Protein AF-A0A7C3D3Z9-F1 (afdb_monomer_lite)

Sequence (88 aa):
EALLAAAKKLGADTYVLLDGQKDVRNEHEFREAGVRVEALAVEELQYHRLSQAHCPSVSVLDLLVNEGPEAGTRLRQNVSAARNLRGP

Foldseek 3Di:
DVVLVVCVVVVAQEDEAEPVRPVPPCPVVCVVVNRHYHYDYDDDDDDAAPDPDDDPDCDLVRLCVRVPPCSVVVVVVVVVVVVVVPPD

pLDDT: mean 74.21, std 12.61, range [34.88, 89.06]

Structure (mmCIF, N/CA/C/O backbone):
data_AF-A0A7C3D3Z9-F1
#
_entry.id   AF-A0A7C3D3Z9-F1
#
loop_
_atom_site.group_PDB
_atom_site.id
_atom_site.type_symbol
_atom_site.label_atom_id
_atom_site.label_alt_id
_atom_site.label_comp_id
_atom_site.label_asym_id
_atom_site.label_entity_id
_atom_site.label_seq_id
_atom_site.pdbx_PDB_ins_code
_atom_site.Cartn_x
_atom_site.Cartn_y
_atom_site.Cartn_z
_atom_site.occupancy
_atom_site.B_iso_or_equiv
_atom_site.auth_seq_id
_atom_site.auth_comp_id
_atom_site.auth_asym_id
_atom_site.auth_atom_id
_atom_site.pdbx_PDB_model_num
ATOM 1 N N . GLU A 1 1 ? -5.140 4.895 19.552 1.00 61.12 1 GLU A N 1
ATOM 2 C CA . GLU A 1 1 ? -5.968 6.057 20.006 1.00 61.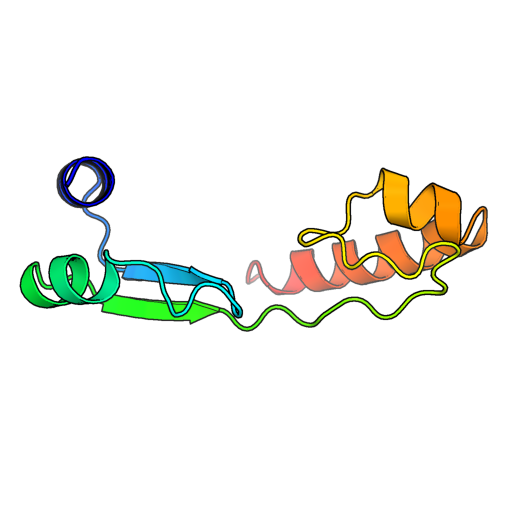12 1 GLU A CA 1
ATOM 3 C C . GLU A 1 1 ? -6.506 7.020 18.922 1.00 61.12 1 GLU A C 1
ATOM 5 O O . GLU A 1 1 ? -7.701 6.961 18.648 1.00 61.12 1 GLU A O 1
ATOM 10 N N . ALA A 1 2 ? -5.712 7.905 18.288 1.00 78.44 2 ALA A N 1
ATOM 11 C CA . ALA A 1 2 ? -6.261 8.949 17.388 1.00 78.44 2 ALA A CA 1
ATOM 12 C C . ALA A 1 2 ? -7.020 8.401 16.156 1.00 78.44 2 ALA A C 1
ATOM 14 O O . ALA A 1 2 ? -8.053 8.944 15.761 1.00 78.44 2 ALA A O 1
ATOM 15 N N . LEU A 1 3 ? -6.543 7.290 15.582 1.00 79.94 3 LEU A N 1
ATOM 16 C CA . LEU A 1 3 ? -7.154 6.645 14.415 1.00 79.94 3 LEU A CA 1
ATOM 17 C C . LEU A 1 3 ? -8.518 6.011 14.744 1.00 79.94 3 LEU A C 1
ATOM 19 O O . LEU A 1 3 ? -9.467 6.145 13.978 1.00 79.94 3 LEU A O 1
ATOM 23 N N . LEU A 1 4 ? -8.632 5.368 15.911 1.00 82.56 4 LEU A N 1
ATOM 24 C CA . LEU A 1 4 ? -9.875 4.753 16.377 1.00 82.56 4 LEU A CA 1
ATOM 25 C C . LEU A 1 4 ? -10.942 5.811 16.686 1.00 82.56 4 LEU A C 1
ATOM 27 O O . LEU A 1 4 ? -12.114 5.634 16.357 1.00 82.56 4 LEU A O 1
ATOM 31 N N . ALA A 1 5 ? -10.539 6.940 17.277 1.00 85.19 5 ALA A N 1
ATOM 32 C CA . ALA A 1 5 ? -11.438 8.068 17.505 1.00 85.19 5 ALA A CA 1
ATOM 33 C C . ALA A 1 5 ? -11.978 8.644 16.185 1.00 85.19 5 ALA A C 1
ATOM 35 O O . ALA A 1 5 ? -13.164 8.966 16.093 1.00 85.19 5 ALA A O 1
ATOM 36 N N . ALA A 1 6 ? -11.132 8.741 15.154 1.00 83.69 6 ALA A N 1
ATOM 37 C CA . ALA A 1 6 ? -11.557 9.146 13.818 1.00 83.69 6 ALA A CA 1
ATOM 38 C C . ALA A 1 6 ? -12.520 8.123 13.192 1.00 83.69 6 ALA A C 1
ATOM 40 O O . ALA A 1 6 ? -13.586 8.510 12.719 1.00 83.69 6 ALA A O 1
ATOM 41 N N . ALA A 1 7 ? -12.201 6.827 13.264 1.00 82.75 7 ALA A N 1
ATOM 42 C CA . ALA A 1 7 ? -13.051 5.756 12.744 1.00 82.75 7 ALA A CA 1
ATOM 43 C C . ALA A 1 7 ? -14.455 5.770 13.370 1.00 82.75 7 ALA A C 1
ATOM 45 O O . ALA A 1 7 ? -15.450 5.739 12.649 1.00 82.75 7 ALA A O 1
ATOM 46 N N . LYS A 1 8 ? -14.544 5.928 14.699 1.00 83.94 8 LYS A N 1
ATOM 47 C CA . LYS A 1 8 ? -15.826 6.050 15.413 1.00 83.94 8 LYS A CA 1
ATOM 48 C C . LYS A 1 8 ? -16.626 7.276 14.973 1.00 83.94 8 LYS A C 1
ATOM 50 O O . LYS A 1 8 ? -17.824 7.166 14.743 1.00 83.94 8 LYS A O 1
ATOM 55 N N . LYS A 1 9 ? -15.977 8.439 14.827 1.00 88.50 9 LYS A N 1
ATOM 56 C CA . LYS A 1 9 ? -16.640 9.672 14.359 1.00 88.50 9 LYS A CA 1
ATOM 57 C C . LYS A 1 9 ? -17.181 9.551 12.936 1.00 88.50 9 LYS A C 1
ATOM 59 O O . LYS A 1 9 ? -18.199 10.159 12.629 1.00 88.50 9 LYS A O 1
ATOM 64 N N . LEU A 1 10 ? -16.493 8.795 12.087 1.00 88.06 10 LEU A N 1
ATOM 65 C CA . LEU A 1 10 ? -16.880 8.570 10.696 1.00 88.06 10 LEU A CA 1
ATOM 66 C C . LEU A 1 10 ? -17.885 7.420 10.531 1.00 88.06 10 LEU A C 1
ATOM 68 O O . LEU A 1 10 ? -18.349 7.193 9.419 1.00 88.06 10 LEU A O 1
ATOM 72 N N . GLY A 1 11 ? -18.221 6.700 11.609 1.00 87.81 11 GLY A N 1
ATOM 73 C CA . GLY A 1 11 ? -19.097 5.530 11.543 1.00 87.81 11 GLY A CA 1
ATOM 74 C C . GLY A 1 11 ? -18.488 4.368 10.755 1.00 87.81 11 GLY A C 1
ATOM 75 O O . GLY A 1 11 ? -19.222 3.598 10.146 1.00 87.81 11 GLY A O 1
ATOM 76 N N . ALA A 1 12 ? -17.158 4.259 10.724 1.00 86.62 12 ALA A N 1
ATOM 77 C CA . ALA A 1 12 ? -16.485 3.179 10.017 1.00 86.62 12 ALA A CA 1
ATOM 78 C C . ALA A 1 12 ? -16.744 1.832 10.713 1.00 86.62 12 ALA A C 1
ATOM 80 O O . ALA A 1 12 ? -16.507 1.697 11.914 1.00 86.62 12 ALA A O 1
ATOM 81 N N . ASP A 1 13 ? -17.184 0.831 9.949 1.00 89.06 13 ASP A N 1
ATOM 82 C CA . ASP A 1 13 ? -17.421 -0.535 10.441 1.00 89.06 13 ASP A CA 1
ATOM 83 C C . ASP A 1 13 ? -16.232 -1.486 10.218 1.00 89.06 13 ASP A C 1
ATOM 85 O O . ASP A 1 13 ? -16.191 -2.573 10.801 1.00 89.06 13 ASP A O 1
ATOM 89 N N . THR A 1 14 ? -15.255 -1.071 9.402 1.00 87.12 14 THR A N 1
ATOM 90 C CA . THR A 1 14 ? -14.099 -1.885 9.010 1.00 87.12 14 THR A CA 1
ATOM 91 C C . THR A 1 14 ? -12.809 -1.067 9.016 1.00 87.12 14 THR A C 1
ATOM 93 O O . THR A 1 14 ? -12.757 0.058 8.517 1.00 87.12 14 THR A O 1
ATOM 96 N N . TYR A 1 15 ? -11.749 -1.657 9.560 1.00 84.88 15 TYR A N 1
ATOM 97 C CA . TYR A 1 15 ? -10.371 -1.193 9.502 1.00 84.88 15 TYR A CA 1
ATOM 98 C C . TYR A 1 15 ? -9.570 -2.133 8.597 1.00 84.88 15 TYR A C 1
ATOM 100 O O . TYR A 1 15 ? -9.478 -3.332 8.862 1.00 84.88 15 TYR A O 1
ATOM 108 N N . VAL A 1 16 ? -9.010 -1.592 7.516 1.00 84.69 16 VAL A N 1
ATOM 109 C CA . VAL A 1 16 ? -8.262 -2.373 6.524 1.00 84.69 16 VAL A CA 1
ATOM 110 C C . VAL A 1 16 ? -6.765 -2.283 6.808 1.00 84.69 16 VAL A C 1
ATOM 112 O O . VAL A 1 16 ? -6.203 -1.188 6.863 1.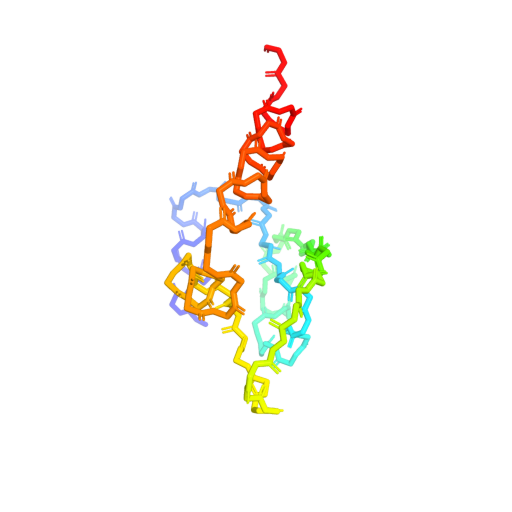00 84.69 16 VAL A O 1
ATOM 115 N N . LEU A 1 17 ? -6.124 -3.440 6.959 1.00 79.25 17 LEU A N 1
ATOM 116 C CA . LEU A 1 17 ? -4.679 -3.593 7.111 1.00 79.25 17 LEU A CA 1
ATOM 117 C C . LEU A 1 17 ? -4.067 -4.024 5.781 1.00 79.25 17 LEU A C 1
ATOM 119 O O . LEU A 1 17 ? -4.516 -4.997 5.188 1.00 79.25 17 LEU A O 1
ATOM 123 N N . LEU 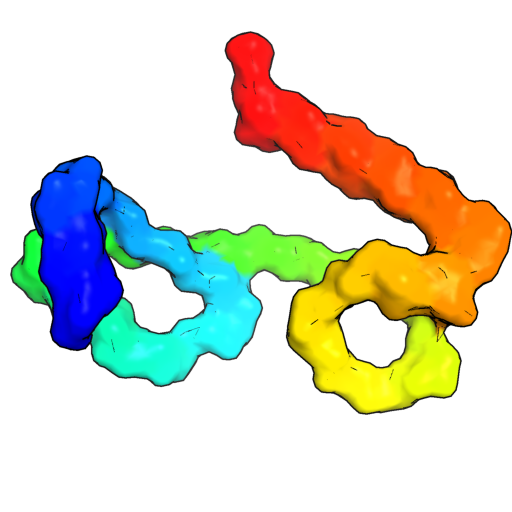A 1 18 ? -3.022 -3.341 5.321 1.00 72.56 18 LEU A N 1
ATOM 124 C CA . LEU A 1 18 ? -2.248 -3.812 4.172 1.00 72.56 18 LEU A CA 1
ATOM 125 C C . LEU A 1 18 ? -1.337 -4.969 4.595 1.00 72.56 18 LEU A C 1
ATOM 127 O O . LEU A 1 18 ? -0.766 -4.945 5.690 1.00 72.56 18 LEU A O 1
ATOM 131 N N . ASP A 1 19 ? -1.189 -5.970 3.728 1.00 63.59 19 ASP A N 1
ATOM 132 C CA . ASP A 1 19 ? -0.272 -7.083 3.975 1.00 63.59 19 ASP A CA 1
ATOM 133 C C . ASP A 1 19 ? 1.160 -6.565 4.217 1.00 63.59 19 ASP A C 1
ATOM 135 O O . ASP A 1 19 ? 1.635 -5.650 3.544 1.00 63.59 19 ASP A O 1
ATOM 139 N N . GLY A 1 20 ? 1.813 -7.079 5.262 1.00 61.28 20 GLY A N 1
ATOM 140 C CA . GLY A 1 20 ? 3.073 -6.536 5.797 1.00 61.28 20 GLY A CA 1
ATOM 141 C C . GLY A 1 20 ? 2.931 -5.525 6.948 1.00 61.28 20 GLY A C 1
ATOM 142 O O . GLY A 1 20 ? 3.926 -5.218 7.599 1.00 61.28 20 GLY A O 1
ATOM 143 N N . GLN A 1 21 ? 1.717 -5.064 7.2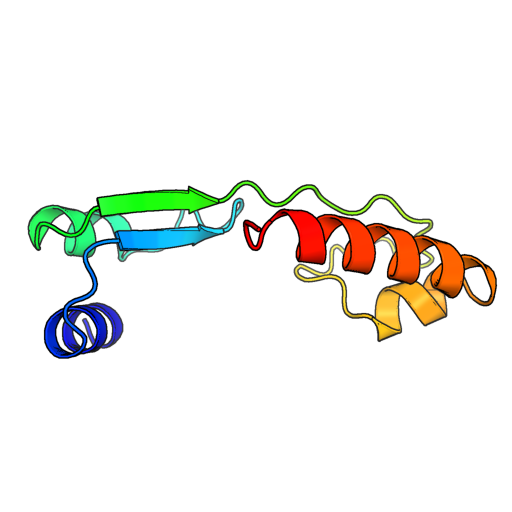79 1.00 62.78 21 GLN A N 1
ATOM 144 C CA . GLN A 1 21 ? 1.447 -4.220 8.459 1.00 62.78 21 GLN A CA 1
ATOM 145 C C . GLN A 1 21 ? 0.878 -5.002 9.661 1.00 62.78 21 GLN A C 1
ATOM 147 O O . GLN A 1 21 ? 0.179 -4.445 10.505 1.00 62.78 21 GLN A O 1
ATOM 152 N N . LYS A 1 22 ? 1.185 -6.302 9.768 1.00 55.28 22 LYS A N 1
ATOM 153 C CA . LYS A 1 22 ? 0.680 -7.179 10.846 1.00 55.28 22 LYS A CA 1
ATOM 154 C C . LYS A 1 22 ? 1.096 -6.756 12.263 1.00 55.28 22 LYS A C 1
ATOM 156 O O . LYS A 1 22 ? 0.395 -7.090 13.208 1.00 55.28 22 LYS A O 1
ATOM 161 N N . ASP A 1 23 ? 2.161 -5.970 12.412 1.00 56.69 23 ASP A N 1
ATOM 162 C CA . ASP A 1 23 ? 2.619 -5.468 13.719 1.00 56.69 23 ASP A CA 1
ATOM 163 C C . ASP A 1 23 ? 1.962 -4.140 14.137 1.00 56.69 23 ASP A C 1
ATOM 165 O O . ASP A 1 23 ? 2.399 -3.473 15.083 1.00 56.69 23 ASP A O 1
ATOM 169 N N . VAL A 1 24 ? 0.905 -3.707 13.442 1.00 60.81 24 VAL A N 1
ATOM 170 C CA . VAL A 1 24 ? 0.202 -2.480 13.813 1.00 60.81 24 VAL A CA 1
ATOM 171 C C . VAL A 1 24 ? -0.549 -2.712 15.124 1.00 60.81 24 VAL A C 1
ATOM 173 O O . VAL A 1 24 ? -1.603 -3.344 15.166 1.00 60.81 24 VAL A O 1
ATOM 176 N N . ARG A 1 25 ? -0.013 -2.106 16.193 1.00 60.41 25 ARG A N 1
ATOM 177 C CA . ARG A 1 25 ? -0.529 -2.043 17.579 1.00 60.41 25 ARG A CA 1
ATOM 178 C C . ARG A 1 25 ? -2.042 -1.827 17.731 1.00 60.41 25 ARG A C 1
ATOM 180 O O . ARG A 1 25 ? -2.579 -2.065 18.803 1.00 60.41 25 ARG A O 1
ATOM 187 N N . ASN A 1 26 ? -2.724 -1.371 16.687 1.00 70.94 26 ASN A N 1
ATOM 188 C CA . ASN A 1 26 ? -4.113 -0.954 16.745 1.00 70.94 26 ASN A CA 1
ATOM 189 C C . ASN A 1 26 ? -5.114 -2.093 16.473 1.00 70.94 26 ASN A C 1
ATOM 191 O O . ASN A 1 26 ? -6.285 -1.915 16.786 1.00 70.94 26 ASN A O 1
ATOM 195 N N . GLU A 1 27 ? -4.711 -3.251 15.925 1.00 81.50 27 GLU A N 1
ATOM 196 C CA . GLU A 1 27 ? -5.654 -4.341 15.584 1.00 81.50 27 GLU A CA 1
ATOM 197 C C . GLU A 1 27 ? -6.544 -4.743 16.772 1.00 81.50 27 GLU A C 1
ATOM 199 O O . GLU A 1 27 ? -7.762 -4.866 16.629 1.00 81.50 27 GLU A O 1
ATOM 204 N N . HIS A 1 28 ? -5.944 -4.891 17.955 1.00 82.25 28 HIS A N 1
ATOM 205 C CA . HIS A 1 28 ? -6.665 -5.220 19.182 1.00 82.25 28 HIS A CA 1
ATOM 206 C C . HIS A 1 28 ? -7.664 -4.122 19.575 1.00 82.25 28 HIS A C 1
ATOM 208 O O . HIS A 1 28 ? -8.839 -4.413 19.787 1.00 82.25 28 HIS A O 1
ATOM 214 N N . GLU A 1 29 ? -7.225 -2.857 19.592 1.00 85.69 29 GLU A N 1
ATOM 215 C CA . GLU A 1 29 ? -8.066 -1.701 19.945 1.00 85.69 29 GLU A CA 1
ATOM 216 C C . GLU A 1 29 ? -9.286 -1.565 19.014 1.00 85.69 29 GLU A C 1
ATOM 218 O O . GLU A 1 29 ? -10.383 -1.217 19.456 1.00 85.69 29 GLU A O 1
ATOM 223 N N . PHE A 1 30 ? -9.111 -1.842 17.717 1.00 86.69 30 PHE A N 1
ATOM 224 C CA . PHE A 1 30 ? -10.200 -1.802 16.741 1.00 86.69 30 PHE A CA 1
ATOM 225 C C . PHE A 1 30 ? -11.197 -2.948 16.950 1.00 86.69 30 PHE A C 1
ATOM 227 O O . PHE A 1 30 ? -12.406 -2.702 16.942 1.00 86.69 30 PHE A O 1
ATOM 234 N N . ARG A 1 31 ? -10.715 -4.168 17.227 1.00 85.31 31 ARG A N 1
ATOM 235 C CA . ARG A 1 31 ? -11.588 -5.312 17.537 1.00 85.31 31 ARG A CA 1
ATOM 236 C C . ARG A 1 31 ? -12.390 -5.104 18.819 1.00 85.31 31 ARG A C 1
ATOM 238 O O . ARG A 1 31 ? -13.595 -5.342 18.813 1.00 85.31 31 ARG A O 1
ATOM 245 N N . GLU A 1 32 ? -11.762 -4.619 19.891 1.00 87.50 32 GLU A N 1
ATOM 246 C CA . GLU A 1 32 ? -12.456 -4.313 21.155 1.00 87.50 32 GLU A CA 1
ATOM 247 C C . GLU A 1 32 ? -13.520 -3.223 20.991 1.00 87.50 32 GLU A C 1
ATOM 249 O O . GLU A 1 32 ? -14.543 -3.226 21.673 1.00 87.50 32 GLU A O 1
ATOM 254 N N . ALA A 1 33 ? -13.314 -2.302 20.050 1.00 85.44 33 ALA A N 1
ATOM 255 C CA . ALA A 1 33 ? -14.281 -1.270 19.715 1.00 85.44 33 ALA A CA 1
ATOM 256 C C . ALA A 1 33 ? -15.423 -1.743 18.795 1.00 85.44 33 ALA A C 1
ATOM 258 O O . ALA A 1 33 ? -16.244 -0.913 18.402 1.00 85.44 33 ALA A O 1
ATOM 259 N N . GLY A 1 34 ? -15.477 -3.033 18.443 1.00 86.94 34 GLY A N 1
ATOM 260 C CA . GLY A 1 34 ? -16.492 -3.597 17.550 1.00 86.94 34 GLY A CA 1
ATOM 261 C C . GLY A 1 34 ? -16.279 -3.273 16.069 1.00 86.94 34 GLY A C 1
ATOM 262 O O . GLY A 1 34 ? -17.198 -3.455 15.274 1.00 86.94 34 GLY A O 1
ATOM 263 N N . VAL A 1 35 ? -15.091 -2.797 15.685 1.00 87.50 35 VAL A N 1
ATOM 264 C CA . VAL A 1 35 ? -14.730 -2.549 14.285 1.00 87.50 35 VAL A CA 1
ATOM 265 C C . VAL A 1 35 ? -14.104 -3.819 13.709 1.00 87.50 35 VAL A C 1
ATOM 267 O O . VAL A 1 35 ? -13.194 -4.404 14.304 1.00 87.50 35 VAL A O 1
ATOM 270 N N . ARG A 1 36 ? -14.580 -4.262 12.541 1.00 88.12 36 ARG A N 1
ATOM 271 C CA . ARG A 1 36 ? -14.001 -5.417 11.843 1.00 88.12 36 ARG A CA 1
ATOM 272 C C . ARG A 1 36 ? -12.591 -5.078 11.383 1.00 88.12 36 ARG A C 1
ATOM 274 O O . ARG A 1 36 ? -12.340 -3.964 10.942 1.00 88.12 36 ARG A O 1
ATOM 281 N N . VAL A 1 37 ? -11.677 -6.036 11.457 1.00 86.00 37 VAL A N 1
ATOM 282 C CA . VAL A 1 37 ? -10.325 -5.865 10.918 1.00 86.00 37 VAL A CA 1
ATOM 283 C C . VAL A 1 37 ? -10.153 -6.820 9.752 1.00 86.00 37 VAL A C 1
ATOM 285 O O . VAL A 1 37 ? -10.251 -8.033 9.938 1.00 86.00 37 VAL A O 1
ATOM 288 N N . GLU A 1 38 ? -9.903 -6.269 8.569 1.00 86.56 38 GLU A N 1
ATOM 289 C CA . GLU A 1 38 ? -9.723 -7.029 7.334 1.00 86.56 38 GLU A CA 1
ATOM 290 C C . GLU A 1 38 ? -8.309 -6.811 6.796 1.00 86.56 38 GLU A C 1
ATOM 292 O O . GLU A 1 38 ? -7.852 -5.679 6.643 1.00 86.56 38 GLU A O 1
ATOM 297 N N . ALA A 1 39 ? -7.601 -7.904 6.517 1.00 81.06 39 ALA A N 1
ATOM 298 C CA . ALA A 1 39 ? -6.310 -7.838 5.851 1.00 81.06 39 ALA A CA 1
ATOM 299 C C . ALA A 1 39 ? -6.530 -7.785 4.336 1.00 81.06 39 ALA A C 1
ATOM 301 O O . ALA A 1 39 ? -7.091 -8.710 3.748 1.00 81.06 39 ALA A O 1
ATOM 302 N N . LEU A 1 40 ? -6.070 -6.710 3.708 1.00 79.38 40 LEU A N 1
ATOM 303 C CA . LEU A 1 40 ? -5.999 -6.575 2.267 1.00 79.38 40 LEU A CA 1
ATOM 304 C C . LEU A 1 40 ? -4.640 -7.085 1.790 1.00 79.38 40 LEU A C 1
ATOM 306 O O . LEU A 1 40 ? -3.610 -6.427 1.962 1.00 79.38 40 LEU A O 1
ATOM 310 N N . ALA A 1 41 ? -4.662 -8.259 1.164 1.00 70.88 41 ALA A N 1
ATOM 311 C CA . ALA A 1 41 ? -3.542 -8.744 0.377 1.00 70.88 41 ALA A CA 1
ATOM 312 C C . ALA A 1 41 ? -3.405 -7.865 -0.869 1.00 70.88 41 ALA A C 1
ATOM 314 O O . ALA A 1 41 ? -4.316 -7.799 -1.696 1.00 70.88 41 ALA A O 1
ATOM 315 N N . VAL A 1 42 ? -2.280 -7.167 -0.986 1.00 68.75 42 VAL A N 1
ATOM 316 C CA . VAL A 1 42 ? -1.923 -6.463 -2.217 1.00 68.75 42 VAL A CA 1
ATOM 317 C C . VAL A 1 42 ? -0.918 -7.332 -2.944 1.00 68.75 42 VAL A C 1
ATOM 319 O O . VAL A 1 42 ? 0.139 -7.643 -2.399 1.00 68.75 42 VAL A O 1
ATOM 322 N N . GLU A 1 43 ? -1.246 -7.733 -4.169 1.00 68.88 43 GLU A N 1
ATOM 323 C CA . GLU A 1 43 ? -0.289 -8.434 -5.015 1.00 68.88 43 GLU A CA 1
ATOM 324 C C . GLU A 1 43 ? 0.912 -7.522 -5.283 1.00 68.88 43 GLU A C 1
ATOM 326 O O . GLU A 1 43 ? 0.775 -6.404 -5.789 1.00 68.88 43 GLU A O 1
ATOM 331 N N . GLU A 1 44 ? 2.106 -7.993 -4.922 1.00 70.81 44 GLU A N 1
ATOM 332 C CA . GLU A 1 44 ? 3.331 -7.273 -5.240 1.00 70.81 44 GLU A CA 1
ATOM 333 C C . GLU A 1 44 ? 3.528 -7.283 -6.756 1.00 70.81 44 GLU A C 1
ATOM 335 O O . GLU A 1 44 ? 3.696 -8.338 -7.377 1.00 70.81 44 GLU A O 1
ATOM 340 N N . LEU A 1 45 ? 3.549 -6.091 -7.356 1.00 72.75 45 LEU A N 1
ATOM 341 C CA . LEU A 1 45 ? 3.879 -5.952 -8.764 1.00 72.75 45 LEU A CA 1
ATOM 342 C C . LEU A 1 45 ? 5.320 -6.428 -8.983 1.00 72.75 45 LEU A C 1
ATOM 344 O O . LEU A 1 45 ? 6.266 -5.840 -8.457 1.00 72.75 45 L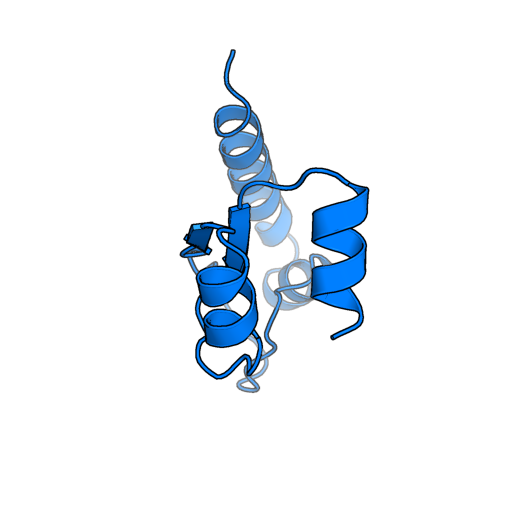EU A O 1
ATOM 348 N N . GLN A 1 46 ? 5.479 -7.476 -9.788 1.00 76.19 46 GLN A N 1
ATOM 349 C CA . GLN A 1 46 ? 6.785 -7.990 -10.190 1.00 76.19 46 GLN A CA 1
ATOM 350 C C . GLN A 1 46 ? 7.290 -7.204 -11.404 1.00 76.19 46 GLN A C 1
ATOM 352 O O . GLN A 1 46 ? 6.669 -7.237 -12.467 1.00 76.19 46 GLN A O 1
ATOM 357 N N . TYR A 1 47 ? 8.410 -6.502 -11.260 1.00 78.88 47 TYR A N 1
ATOM 358 C CA . TYR A 1 47 ? 9.085 -5.744 -12.319 1.00 78.88 47 TYR A CA 1
ATOM 359 C C . TYR A 1 47 ? 10.600 -5.848 -12.124 1.00 78.88 47 TYR A C 1
ATOM 361 O O . TYR A 1 47 ? 11.076 -6.186 -11.037 1.00 78.88 47 TYR A O 1
ATOM 369 N N . HIS A 1 48 ? 11.357 -5.604 -13.188 1.00 81.75 48 HIS A N 1
ATOM 370 C CA . HIS A 1 48 ? 12.807 -5.505 -13.134 1.00 81.75 48 HIS A CA 1
ATOM 371 C C . HIS A 1 48 ? 13.190 -4.408 -12.139 1.00 81.75 48 HIS A C 1
ATOM 373 O O . HIS A 1 48 ? 12.653 -3.315 -12.219 1.00 81.75 48 HIS A O 1
ATOM 379 N N . ARG A 1 49 ? 14.094 -4.678 -11.193 1.00 81.12 49 ARG A N 1
ATOM 380 C CA . ARG A 1 49 ? 14.570 -3.677 -10.228 1.00 81.12 49 ARG A CA 1
ATOM 381 C C . ARG A 1 49 ? 16.066 -3.467 -10.413 1.00 81.12 49 ARG A C 1
ATOM 383 O O . ARG A 1 49 ? 16.852 -4.392 -10.238 1.00 81.12 49 ARG A O 1
ATOM 390 N N . LEU A 1 50 ? 16.456 -2.235 -10.720 1.00 81.25 50 LEU A N 1
ATOM 391 C CA . LEU A 1 50 ? 17.847 -1.788 -10.805 1.00 81.25 50 LEU A CA 1
ATOM 392 C C . LEU A 1 50 ? 18.505 -1.693 -9.419 1.00 81.25 50 LEU A C 1
ATOM 394 O O . LEU A 1 50 ? 19.726 -1.742 -9.307 1.00 81.25 50 LEU A O 1
ATOM 398 N N . SER A 1 51 ? 17.698 -1.569 -8.360 1.00 75.00 51 SER A N 1
ATOM 399 C CA . SER A 1 51 ? 18.132 -1.530 -6.961 1.00 75.00 51 SER A CA 1
ATOM 400 C C . SER A 1 51 ? 17.583 -2.737 -6.194 1.00 75.00 51 SER A C 1
ATOM 402 O O . SER A 1 51 ? 16.415 -3.088 -6.333 1.00 75.00 51 SER A O 1
ATOM 404 N N . GLN A 1 52 ? 18.409 -3.338 -5.333 1.00 68.12 52 GLN A N 1
ATOM 405 C CA . GLN A 1 52 ? 17.996 -4.445 -4.458 1.00 68.12 52 GLN A CA 1
ATOM 406 C C . GLN A 1 52 ? 17.306 -3.981 -3.165 1.00 68.12 52 GLN A C 1
ATOM 408 O O . GLN A 1 52 ? 16.814 -4.812 -2.404 1.00 68.12 52 GLN A O 1
ATOM 413 N N . ALA A 1 53 ? 17.265 -2.674 -2.888 1.00 65.00 53 ALA A N 1
ATOM 414 C CA . ALA A 1 53 ? 16.588 -2.165 -1.705 1.00 65.00 53 ALA A CA 1
ATOM 415 C C . ALA A 1 53 ? 15.069 -2.312 -1.878 1.00 65.00 53 ALA A C 1
ATOM 417 O O . ALA A 1 53 ? 14.480 -1.746 -2.800 1.00 65.00 53 ALA A O 1
ATOM 418 N N . HIS A 1 54 ? 14.437 -3.080 -0.988 1.00 57.19 54 HIS A N 1
ATOM 419 C CA . HIS A 1 54 ? 12.984 -3.189 -0.926 1.00 57.19 54 HIS A CA 1
ATOM 420 C C . HIS A 1 54 ? 12.396 -1.829 -0.535 1.00 57.19 54 HIS A C 1
ATOM 422 O O . HIS A 1 54 ? 12.612 -1.354 0.580 1.00 57.19 54 HIS A O 1
ATOM 428 N N . CYS A 1 55 ? 11.663 -1.204 -1.454 1.00 56.03 55 CYS A N 1
ATOM 429 C CA . CYS A 1 55 ? 10.940 0.031 -1.192 1.00 56.03 55 CYS A CA 1
ATOM 430 C C . CYS A 1 55 ? 9.449 -0.315 -1.060 1.00 56.03 55 CYS A C 1
ATOM 432 O O . CYS A 1 55 ? 8.807 -0.606 -2.074 1.00 56.03 55 CYS A O 1
ATOM 434 N N . PRO A 1 56 ? 8.887 -0.361 0.163 1.00 51.56 56 PRO A N 1
ATOM 435 C CA . PRO A 1 56 ? 7.466 -0.617 0.327 1.00 51.56 56 PRO A CA 1
ATOM 436 C C . PRO A 1 56 ? 6.680 0.527 -0.321 1.00 51.56 56 PRO A C 1
ATOM 438 O O . PRO A 1 56 ? 6.961 1.699 -0.077 1.00 51.56 56 PRO A O 1
ATOM 441 N N . SER A 1 57 ? 5.655 0.180 -1.103 1.00 59.91 57 SER A N 1
ATOM 442 C CA . SER A 1 57 ? 4.887 1.090 -1.973 1.00 59.91 57 SER A CA 1
ATOM 443 C C . SER A 1 57 ? 5.643 1.477 -3.249 1.00 59.91 57 SER A C 1
ATOM 445 O O . SER A 1 57 ? 6.318 2.503 -3.315 1.00 59.91 57 SER A O 1
ATOM 447 N N . VAL A 1 58 ? 5.481 0.663 -4.299 1.00 64.25 58 VAL A N 1
ATOM 448 C CA . VAL A 1 58 ? 5.976 0.977 -5.648 1.00 64.25 58 VAL A CA 1
ATOM 449 C C . VAL A 1 58 ? 5.378 2.311 -6.085 1.00 64.25 58 VAL A C 1
ATOM 451 O O . VAL A 1 58 ? 4.175 2.422 -6.331 1.00 64.25 58 VAL A O 1
ATOM 454 N N . SER A 1 59 ? 6.211 3.345 -6.178 1.00 73.44 59 SER A N 1
ATOM 455 C CA . SER A 1 59 ? 5.780 4.597 -6.789 1.00 73.44 59 SER A CA 1
ATOM 456 C C . SER A 1 59 ? 5.723 4.424 -8.308 1.00 73.44 59 SER A C 1
ATOM 458 O O . SER A 1 59 ? 6.500 3.669 -8.893 1.00 73.44 59 SER A O 1
ATOM 460 N N . VAL A 1 60 ? 4.835 5.156 -8.983 1.00 75.38 60 VAL A N 1
ATOM 461 C CA . VAL A 1 60 ? 4.804 5.182 -10.459 1.00 75.38 60 VAL A CA 1
ATOM 462 C C . VAL A 1 60 ? 6.169 5.588 -11.028 1.00 75.38 60 VAL A C 1
ATOM 464 O O . VAL A 1 60 ? 6.584 5.067 -12.059 1.00 75.38 60 VAL A O 1
ATOM 467 N N . LEU A 1 61 ? 6.887 6.478 -10.335 1.00 77.06 61 LEU A N 1
ATOM 468 C CA . LEU A 1 61 ? 8.241 6.888 -10.702 1.00 77.06 61 LEU A CA 1
ATOM 469 C C . LEU A 1 61 ? 9.229 5.727 -10.621 1.00 77.06 61 LEU A C 1
ATOM 471 O O . LEU A 1 61 ? 10.045 5.571 -11.521 1.00 77.06 61 LEU A O 1
ATOM 475 N N . ASP A 1 62 ? 9.128 4.898 -9.587 1.00 79.38 62 ASP A N 1
ATOM 476 C CA . ASP A 1 62 ? 9.991 3.734 -9.428 1.00 79.38 62 ASP A CA 1
ATOM 477 C C . ASP A 1 62 ? 9.798 2.755 -10.593 1.00 79.38 62 ASP A C 1
ATOM 479 O O . ASP A 1 62 ? 10.764 2.367 -11.245 1.00 79.38 62 ASP A O 1
ATOM 483 N N . LEU A 1 63 ? 8.553 2.458 -10.971 1.00 81.56 63 LEU A N 1
ATOM 484 C CA . LEU A 1 63 ? 8.282 1.614 -12.137 1.00 81.56 63 LEU A CA 1
ATOM 485 C C . LEU A 1 63 ? 8.824 2.225 -13.445 1.00 81.56 63 LEU A C 1
ATOM 487 O O . LEU A 1 63 ? 9.440 1.520 -14.241 1.00 81.56 63 LEU A O 1
ATOM 491 N N . LEU A 1 64 ? 8.623 3.530 -13.665 1.00 84.56 64 LEU A N 1
ATOM 492 C CA . LEU A 1 64 ? 9.102 4.232 -14.864 1.00 84.56 64 LEU A CA 1
ATOM 493 C C . LEU A 1 64 ? 10.630 4.225 -14.978 1.00 84.56 64 LEU A C 1
ATOM 495 O O . LEU A 1 64 ? 11.159 4.031 -16.069 1.00 84.56 64 LEU A O 1
ATOM 499 N N . VAL A 1 65 ? 11.337 4.433 -13.867 1.00 84.94 65 VAL A N 1
ATOM 500 C CA . VAL A 1 65 ? 12.807 4.462 -13.842 1.00 84.94 65 VAL A CA 1
ATOM 501 C C . VAL A 1 65 ? 13.391 3.068 -14.056 1.00 84.94 65 VAL A C 1
ATOM 503 O O . VAL A 1 65 ? 14.420 2.931 -14.713 1.00 84.94 65 VAL A O 1
ATOM 506 N N . ASN A 1 66 ? 12.733 2.037 -13.530 1.00 85.69 66 ASN A N 1
ATOM 507 C CA . ASN A 1 66 ? 13.235 0.672 -13.603 1.00 85.69 66 ASN A CA 1
ATOM 508 C C . ASN A 1 66 ? 12.931 -0.048 -14.933 1.00 85.69 66 ASN A C 1
ATOM 510 O O . ASN A 1 66 ? 13.738 -0.867 -15.374 1.00 85.69 66 ASN A O 1
ATOM 514 N N . GLU A 1 67 ? 11.788 0.244 -15.565 1.00 85.81 67 GLU A N 1
ATOM 515 C CA . GLU A 1 67 ? 11.316 -0.442 -16.786 1.00 85.81 67 GLU A CA 1
ATOM 516 C C . GLU A 1 67 ? 11.359 0.454 -18.040 1.00 85.81 67 GLU A C 1
ATOM 518 O O . GLU A 1 67 ? 11.217 -0.026 -19.166 1.00 85.81 67 GLU A O 1
ATOM 523 N N . GLY A 1 68 ? 11.535 1.769 -17.882 1.00 85.06 68 GLY A N 1
ATOM 524 C CA . GLY A 1 68 ? 11.618 2.702 -19.003 1.00 85.06 68 GLY A CA 1
ATOM 525 C C . GLY A 1 68 ? 10.360 2.671 -19.892 1.00 85.06 68 GLY A C 1
ATOM 526 O O . GLY A 1 68 ? 9.242 2.742 -19.375 1.00 85.06 68 GLY A O 1
ATOM 527 N N . PRO A 1 69 ? 10.493 2.574 -21.231 1.00 84.75 69 PRO A N 1
ATOM 528 C CA . PRO A 1 69 ? 9.350 2.554 -22.151 1.00 84.75 69 PRO A CA 1
ATOM 529 C C . PRO A 1 69 ? 8.322 1.439 -21.883 1.00 84.75 69 PRO A C 1
ATOM 531 O O . PRO A 1 69 ? 7.141 1.608 -22.200 1.00 84.75 69 PRO A O 1
ATOM 534 N N . GLU A 1 70 ? 8.734 0.319 -21.278 1.00 81.94 70 GLU A N 1
ATOM 535 C CA . GLU A 1 70 ? 7.858 -0.830 -21.003 1.00 81.94 70 GLU A CA 1
ATOM 536 C C . GLU A 1 70 ? 6.911 -0.593 -19.813 1.00 81.94 70 GLU A C 1
ATOM 538 O O . GLU A 1 70 ? 5.817 -1.172 -19.750 1.00 81.94 70 GLU A O 1
ATOM 543 N N . ALA A 1 71 ? 7.250 0.354 -18.930 1.00 84.25 71 ALA A N 1
ATOM 544 C CA . ALA A 1 71 ? 6.439 0.729 -17.773 1.00 84.25 71 ALA A CA 1
ATOM 545 C C . ALA A 1 71 ? 5.000 1.120 -18.158 1.00 84.25 71 ALA A C 1
ATOM 547 O O . ALA A 1 71 ? 4.047 0.820 -17.435 1.00 84.25 71 ALA A O 1
ATOM 548 N N . GLY A 1 72 ? 4.814 1.756 -19.322 1.00 79.81 72 GLY A N 1
ATOM 549 C CA . GLY A 1 72 ? 3.501 2.209 -19.782 1.00 79.81 72 GLY A CA 1
ATOM 550 C C . GLY A 1 72 ? 2.496 1.070 -19.978 1.00 79.81 72 GLY A C 1
ATOM 551 O O . GLY A 1 72 ? 1.308 1.239 -19.694 1.00 79.81 72 GLY A O 1
ATOM 552 N N . THR A 1 73 ? 2.950 -0.101 -20.430 1.00 79.50 73 THR A N 1
ATOM 553 C CA . THR A 1 73 ? 2.080 -1.275 -20.607 1.00 79.50 73 THR A CA 1
ATOM 554 C C . THR A 1 73 ? 1.633 -1.831 -19.260 1.00 79.50 73 THR A C 1
ATOM 556 O O . THR A 1 73 ? 0.437 -2.066 -19.070 1.00 79.50 73 THR A O 1
ATOM 559 N N . ARG A 1 74 ? 2.555 -1.924 -18.295 1.00 75.31 74 ARG A N 1
ATOM 560 C CA . ARG A 1 74 ? 2.264 -2.382 -16.928 1.00 75.31 74 ARG A CA 1
ATOM 561 C C . ARG A 1 74 ? 1.304 -1.443 -16.193 1.00 75.31 74 ARG A C 1
ATOM 563 O O . ARG A 1 74 ? 0.355 -1.896 -15.559 1.00 75.31 74 ARG A O 1
ATOM 570 N N . LEU A 1 75 ? 1.482 -0.127 -16.338 1.00 78.19 75 LEU A N 1
ATOM 571 C CA . LEU A 1 75 ? 0.576 0.867 -15.747 1.00 78.19 75 LEU A CA 1
ATOM 572 C C . LEU A 1 75 ? -0.856 0.736 -16.290 1.00 78.19 75 LEU A C 1
ATOM 574 O O . LEU A 1 75 ? -1.814 0.763 -15.519 1.00 78.19 75 LEU A O 1
ATOM 578 N N . ARG A 1 76 ? -1.019 0.542 -17.606 1.00 79.88 76 ARG A N 1
ATOM 579 C CA . ARG A 1 76 ? -2.346 0.380 -18.231 1.00 79.88 76 ARG A CA 1
ATOM 580 C C . ARG A 1 76 ? -3.069 -0.893 -17.783 1.00 79.88 76 ARG A C 1
ATOM 582 O O . ARG A 1 76 ? -4.287 -0.858 -17.589 1.00 79.88 76 ARG A O 1
ATOM 589 N N . GLN A 1 77 ? -2.340 -1.993 -17.600 1.00 72.69 77 GLN A N 1
ATOM 590 C CA . GLN A 1 77 ? -2.897 -3.251 -17.090 1.00 72.69 77 GLN A CA 1
ATOM 591 C C . GLN A 1 77 ? -3.437 -3.077 -15.662 1.00 72.69 77 GLN A C 1
ATOM 593 O O . GLN A 1 77 ? -4.585 -3.430 -15.394 1.00 72.69 77 GLN A O 1
ATOM 598 N N . ASN A 1 78 ? -2.671 -2.417 -14.789 1.00 66.31 78 ASN A N 1
ATOM 599 C CA . ASN A 1 78 ? -3.074 -2.175 -13.401 1.00 66.31 78 ASN A CA 1
ATOM 600 C C . ASN A 1 78 ? -4.256 -1.198 -13.272 1.00 66.31 78 ASN A C 1
ATOM 602 O O . ASN A 1 78 ? -5.148 -1.416 -12.455 1.00 66.31 78 ASN A O 1
ATOM 606 N N . VAL A 1 79 ? -4.327 -0.153 -14.108 1.00 66.50 79 VAL A N 1
ATOM 607 C CA . VAL A 1 79 ? -5.492 0.759 -14.134 1.00 66.50 79 VAL A CA 1
ATOM 608 C C . VAL A 1 79 ? -6.763 0.028 -14.574 1.00 66.50 79 VAL A C 1
ATOM 610 O O . VAL A 1 79 ? -7.839 0.275 -14.030 1.00 66.50 79 VAL A O 1
ATOM 613 N N . SER A 1 80 ? -6.652 -0.886 -15.539 1.00 59.56 80 SER A N 1
ATOM 614 C CA . SER A 1 80 ? -7.793 -1.678 -16.015 1.00 59.56 80 SER A CA 1
ATOM 615 C C . SER A 1 80 ? -8.290 -2.647 -14.937 1.00 59.56 80 SER A C 1
ATOM 617 O O . SER A 1 80 ? -9.495 -2.738 -14.713 1.00 59.56 80 SER A O 1
ATOM 619 N N . ALA A 1 81 ? -7.376 -3.289 -14.202 1.00 58.72 81 ALA A N 1
ATOM 620 C CA . ALA A 1 81 ? -7.715 -4.121 -13.047 1.00 58.72 81 ALA A CA 1
ATOM 621 C C . ALA A 1 81 ? -8.392 -3.311 -11.922 1.00 58.72 81 ALA A C 1
ATOM 623 O O . ALA A 1 81 ? -9.419 -3.727 -11.391 1.00 58.72 81 ALA A O 1
ATOM 624 N N . ALA A 1 82 ? -7.892 -2.107 -11.621 1.00 57.72 82 ALA A N 1
ATOM 625 C CA . ALA A 1 82 ? -8.479 -1.228 -10.608 1.00 57.72 82 ALA A CA 1
ATOM 626 C C . ALA A 1 82 ? -9.889 -0.725 -10.973 1.00 57.72 82 ALA A C 1
ATOM 628 O O . ALA A 1 82 ? -10.717 -0.516 -10.085 1.00 57.72 82 ALA A O 1
ATOM 629 N N . ARG A 1 83 ? -10.189 -0.545 -12.269 1.00 55.53 83 ARG A N 1
ATOM 630 C CA . ARG A 1 83 ? -11.548 -0.205 -12.730 1.00 55.53 83 ARG A CA 1
ATOM 631 C C . ARG A 1 83 ? -12.537 -1.346 -12.516 1.00 55.53 83 ARG A C 1
ATOM 633 O O . ARG A 1 83 ? -13.685 -1.044 -12.247 1.00 55.53 83 ARG A O 1
ATOM 640 N N . ASN A 1 84 ? -12.094 -2.601 -12.576 1.00 49.34 84 ASN A N 1
ATOM 641 C CA . ASN A 1 84 ? -12.949 -3.772 -12.352 1.00 49.34 84 ASN A CA 1
ATOM 642 C C . ASN A 1 84 ? -13.209 -4.059 -10.860 1.00 49.34 84 ASN A C 1
ATOM 644 O O . ASN A 1 84 ? -14.149 -4.774 -10.531 1.00 49.34 84 ASN A O 1
ATOM 648 N N . LEU A 1 85 ? -12.386 -3.511 -9.957 1.00 50.12 85 LEU A N 1
ATOM 649 C CA . LEU A 1 85 ? -12.588 -3.588 -8.502 1.00 50.12 85 LEU A CA 1
ATOM 650 C C . LEU A 1 85 ? -13.620 -2.575 -7.987 1.00 50.12 85 LEU A C 1
ATOM 652 O O . LEU A 1 85 ? -14.155 -2.729 -6.891 1.00 50.12 85 LEU A O 1
ATOM 656 N N . ARG A 1 86 ? -13.918 -1.539 -8.774 1.00 43.84 86 ARG A N 1
ATOM 657 C CA . ARG A 1 86 ? -15.140 -0.756 -8.608 1.00 43.84 86 ARG A CA 1
ATOM 658 C C . ARG A 1 86 ? -16.192 -1.527 -9.396 1.00 43.84 86 ARG A C 1
ATOM 660 O O . ARG A 1 86 ? -16.041 -1.656 -10.603 1.00 43.84 86 ARG A O 1
ATOM 667 N N . GLY A 1 87 ? -17.170 -2.129 -8.722 1.00 34.88 87 GLY A N 1
ATOM 668 C CA . GLY A 1 87 ? -18.248 -2.863 -9.392 1.00 34.88 87 GLY A CA 1
A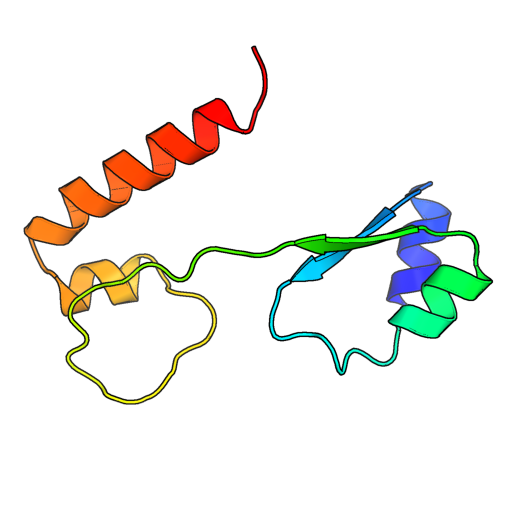TOM 669 C C . GLY A 1 87 ? -18.949 -2.039 -10.492 1.00 34.88 87 GLY A C 1
ATOM 670 O O . GLY A 1 87 ? -18.671 -0.843 -10.617 1.00 34.88 87 GLY A O 1
ATOM 671 N N . PRO A 1 88 ? -19.827 -2.677 -11.292 1.00 42.75 88 PRO A N 1
ATOM 672 C CA . PRO A 1 88 ? -20.560 -2.010 -12.372 1.00 42.75 88 PRO A CA 1
ATOM 673 C C . PRO A 1 88 ? -21.254 -0.714 -11.931 1.00 42.75 88 PRO A C 1
ATOM 675 O O . PRO A 1 88 ? -21.732 -0.656 -10.774 1.00 42.75 88 PRO A O 1
#

Secondary structure (DSSP, 8-state):
-HHHHHHHHTT--EEEEETT-TT-TTHHHHHHTT-EEEEEPPPPPP---S--S--SS--HHHHHHHHGGGHHHHHHHHHHHHHHHS--

Radius of gyration: 17.19 Å; chains: 1; bounding box: 39×18×43 Å